Protein AF-F3GJA8-F1 (afdb_monomer)

Structure (mmCIF, N/CA/C/O backbone):
data_AF-F3GJA8-F1
#
_entry.id   AF-F3GJA8-F1
#
loop_
_atom_site.group_PDB
_atom_site.id
_atom_site.type_symbol
_atom_site.label_atom_id
_atom_site.label_alt_id
_atom_site.label_comp_id
_atom_site.label_asym_id
_atom_site.label_entity_id
_atom_site.label_seq_id
_atom_site.pdbx_PDB_ins_code
_atom_site.Cartn_x
_atom_site.Cartn_y
_atom_site.Cartn_z
_atom_site.o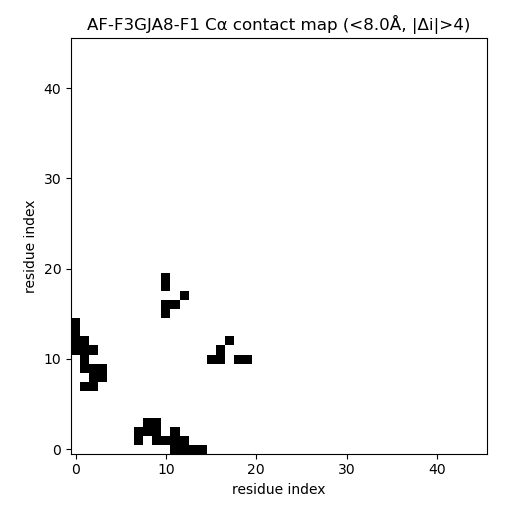ccupancy
_atom_site.B_iso_or_equiv
_atom_site.auth_seq_id
_atom_site.auth_comp_id
_atom_site.auth_asym_id
_atom_site.auth_atom_id
_atom_site.pdbx_PDB_model_num
ATOM 1 N N . PHE A 1 1 ? 10.245 -5.267 -18.024 1.00 93.31 1 PHE A N 1
ATOM 2 C CA . PHE A 1 1 ? 10.707 -4.227 -18.965 1.00 93.31 1 PHE A CA 1
ATOM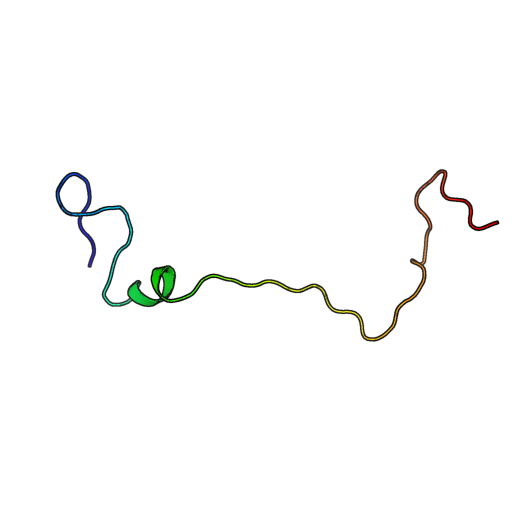 3 C C . PHE A 1 1 ? 11.058 -2.989 -18.152 1.00 93.31 1 PHE A C 1
ATOM 5 O O . PHE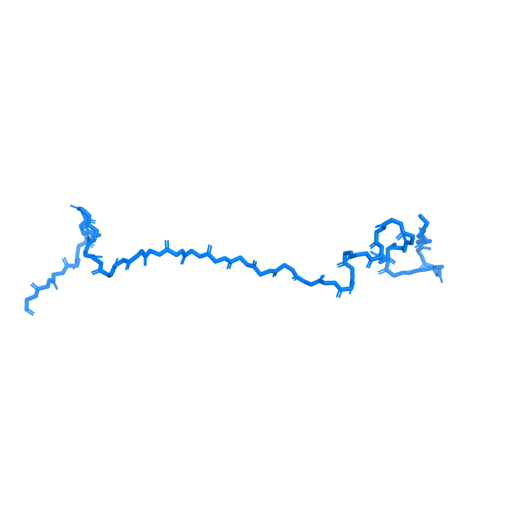 A 1 1 ? 10.161 -2.302 -17.680 1.00 93.31 1 PHE A O 1
ATOM 12 N N . GLY A 1 2 ? 12.339 -2.759 -17.879 1.00 97.00 2 GLY A N 1
ATOM 13 C CA . GLY A 1 2 ? 12.770 -1.635 -17.047 1.00 97.00 2 GLY A CA 1
ATOM 14 C C . GLY A 1 2 ? 14.282 -1.637 -16.894 1.00 97.00 2 GLY A C 1
ATOM 15 O O . GLY A 1 2 ? 14.831 -2.569 -16.315 1.00 97.00 2 GLY A O 1
ATOM 16 N N . GLY A 1 3 ? 14.942 -0.635 -17.473 1.00 98.12 3 GLY A N 1
ATOM 17 C CA . GLY A 1 3 ? 16.390 -0.469 -17.383 1.00 98.12 3 GLY A CA 1
ATOM 18 C C . GLY A 1 3 ? 16.836 0.047 -16.013 1.00 98.12 3 GLY A C 1
ATOM 19 O O . GLY A 1 3 ? 16.050 0.626 -15.262 1.00 98.12 3 GLY A O 1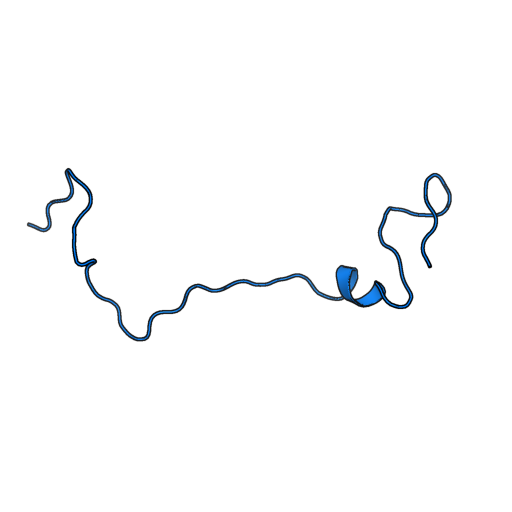
ATOM 20 N N . VAL A 1 4 ? 18.119 -0.147 -15.713 1.00 97.88 4 VAL A N 1
ATOM 21 C CA . VAL A 1 4 ? 18.801 0.360 -14.508 1.00 97.88 4 VAL A CA 1
ATOM 22 C C . VAL A 1 4 ? 19.914 1.347 -14.892 1.00 97.88 4 VAL A C 1
ATOM 24 O O . VAL A 1 4 ? 20.229 1.505 -16.075 1.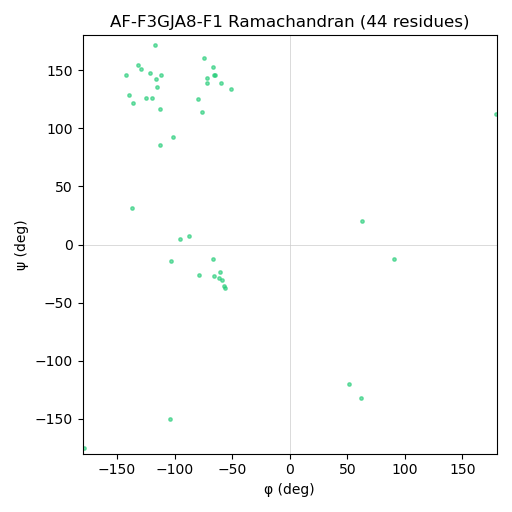00 97.88 4 VAL A O 1
ATOM 27 N N . GLY A 1 5 ? 20.517 2.023 -13.907 1.00 97.12 5 GLY A N 1
ATOM 28 C CA . GLY A 1 5 ? 21.581 3.008 -14.144 1.00 97.12 5 GLY A CA 1
ATOM 29 C C . GLY A 1 5 ? 21.086 4.189 -14.984 1.00 97.12 5 GLY A C 1
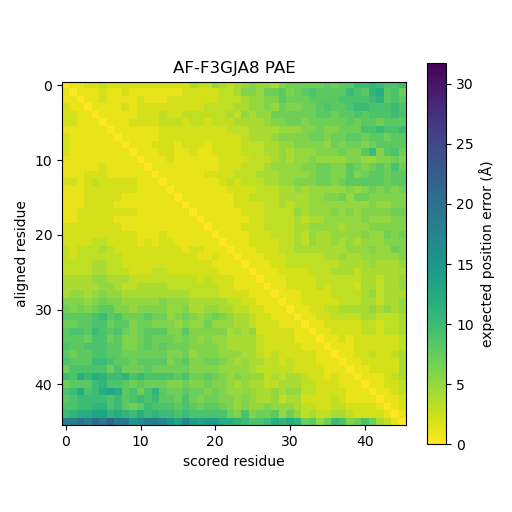ATOM 30 O O . GLY A 1 5 ? 20.008 4.711 -14.734 1.00 97.12 5 GLY A O 1
ATOM 31 N N . ALA A 1 6 ? 21.833 4.583 -16.020 1.00 98.25 6 ALA A N 1
ATOM 32 C CA . ALA A 1 6 ? 21.437 5.687 -16.907 1.00 98.25 6 ALA A CA 1
ATOM 33 C C . ALA A 1 6 ? 20.184 5.395 -17.764 1.00 98.25 6 ALA A C 1
ATOM 35 O O . ALA A 1 6 ? 19.641 6.307 -18.380 1.00 98.25 6 ALA A O 1
ATOM 36 N N . SER A 1 7 ? 19.728 4.138 -17.832 1.00 97.94 7 SER A N 1
ATOM 37 C CA . SER A 1 7 ? 18.590 3.717 -18.669 1.00 97.94 7 SER A CA 1
ATOM 38 C C . SER A 1 7 ? 17.247 3.680 -17.929 1.00 97.94 7 SER A C 1
ATOM 40 O O . SER A 1 7 ? 16.253 3.223 -18.493 1.00 97.94 7 SER A O 1
ATOM 42 N N . GLY A 1 8 ? 17.190 4.101 -16.665 1.00 97.56 8 GLY A N 1
ATOM 43 C CA . GLY A 1 8 ? 15.947 4.085 -15.903 1.00 97.56 8 GLY A CA 1
ATOM 44 C C . GLY A 1 8 ? 16.094 4.626 -14.489 1.00 97.56 8 GLY A C 1
ATOM 45 O O . GLY A 1 8 ? 17.141 5.118 -14.090 1.00 97.56 8 GLY A O 1
ATOM 46 N N . ASN A 1 9 ? 15.012 4.541 -13.724 1.00 98.06 9 ASN A N 1
ATOM 47 C CA . ASN A 1 9 ? 14.908 5.129 -12.387 1.00 98.06 9 ASN A CA 1
ATOM 48 C C . ASN A 1 9 ? 14.225 4.183 -11.386 1.00 98.06 9 ASN A C 1
ATOM 50 O O . ASN A 1 9 ? 13.518 4.632 -10.487 1.00 98.06 9 ASN A O 1
ATOM 54 N N . HIS A 1 10 ? 14.404 2.872 -11.568 1.00 97.81 10 HIS A N 1
ATOM 55 C CA . HIS A 1 10 ? 13.806 1.825 -10.728 1.00 97.81 10 HIS A CA 1
ATOM 56 C C . HIS A 1 10 ? 12.266 1.776 -10.739 1.00 97.81 10 HIS A C 1
ATOM 58 O O . HIS A 1 10 ? 11.661 1.168 -9.862 1.00 97.81 10 HIS A O 1
ATOM 64 N N . ARG A 1 11 ? 11.621 2.357 -11.758 1.00 97.62 11 ARG A N 1
ATOM 65 C CA . ARG A 1 11 ? 10.180 2.222 -12.018 1.00 97.62 11 ARG A CA 1
ATOM 66 C C . ARG A 1 11 ? 9.966 1.447 -13.315 1.00 97.62 11 ARG A C 1
ATOM 68 O O . ARG A 1 11 ? 9.886 2.026 -14.395 1.00 97.62 11 ARG A O 1
ATOM 75 N N . ALA A 1 12 ? 9.966 0.119 -13.222 1.00 98.00 12 ALA A N 1
ATOM 76 C CA . ALA A 1 12 ? 9.762 -0.744 -14.382 1.00 98.00 12 ALA A CA 1
ATOM 77 C C . ALA A 1 12 ? 8.348 -0.568 -14.965 1.00 98.00 12 ALA A C 1
ATOM 79 O O . ALA A 1 12 ? 7.394 -0.349 -14.231 1.00 98.00 12 ALA A O 1
ATOM 80 N N . SER A 1 13 ? 8.219 -0.677 -16.286 1.00 98.06 13 SER A N 1
ATOM 81 C CA . SER A 1 13 ? 6.943 -0.572 -17.004 1.00 98.06 13 SER A CA 1
ATOM 82 C C . SER A 1 13 ? 6.455 -1.962 -17.449 1.00 98.06 13 SER A C 1
ATOM 84 O O . SER A 1 13 ? 6.750 -2.971 -16.798 1.00 98.06 13 SER A O 1
ATOM 86 N N . ALA A 1 14 ? 5.721 -2.039 -18.564 1.00 98.00 14 ALA A N 1
ATOM 87 C CA . ALA A 1 14 ? 4.973 -3.220 -18.995 1.00 98.00 14 ALA A CA 1
ATOM 88 C C . ALA A 1 14 ? 4.087 -3.731 -17.847 1.00 98.00 14 ALA A C 1
ATOM 90 O O . ALA A 1 14 ? 3.262 -2.976 -17.344 1.00 98.00 14 ALA A O 1
ATOM 91 N N . TYR A 1 15 ? 4.280 -4.971 -17.395 1.00 97.94 15 TYR A N 1
ATOM 92 C CA . TYR A 1 15 ? 3.490 -5.541 -16.305 1.00 97.94 15 TYR A CA 1
ATOM 93 C C . TYR A 1 15 ? 3.551 -4.713 -15.005 1.00 97.94 15 TYR A C 1
ATOM 95 O O . TYR A 1 15 ? 2.534 -4.561 -14.339 1.00 97.94 15 TYR A O 1
ATOM 103 N N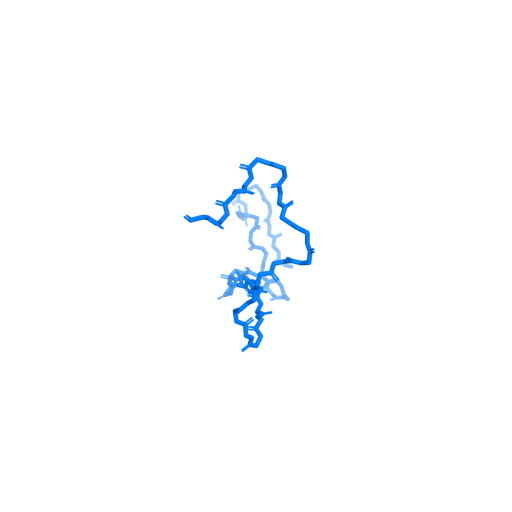 . TYR A 1 16 ? 4.700 -4.103 -14.682 1.00 97.88 16 TYR A N 1
ATOM 104 C CA . TYR A 1 16 ? 4.873 -3.296 -13.462 1.00 97.88 16 TYR A CA 1
ATOM 105 C C . TYR A 1 16 ? 4.481 -1.823 -13.615 1.00 97.88 16 TYR A C 1
ATOM 107 O O . TYR A 1 16 ? 4.644 -1.045 -12.680 1.00 97.88 16 TYR A O 1
ATOM 115 N N . ALA A 1 17 ? 3.898 -1.421 -14.751 1.00 98.31 17 ALA A N 1
ATOM 116 C CA . ALA A 1 17 ? 3.380 -0.061 -14.887 1.00 98.31 17 ALA A CA 1
ATOM 117 C C . ALA A 1 17 ? 2.311 0.270 -13.827 1.00 98.31 17 ALA A C 1
ATOM 119 O O . ALA A 1 17 ? 2.212 1.412 -13.384 1.00 98.31 17 ALA A O 1
ATOM 120 N N . ALA A 1 18 ? 1.553 -0.737 -13.379 1.00 97.38 18 ALA A N 1
ATOM 121 C CA . ALA A 1 18 ? 0.556 -0.589 -12.322 1.00 97.38 18 ALA A CA 1
ATOM 122 C C . ALA A 1 18 ? 1.152 -0.029 -11.016 1.00 97.38 18 ALA A C 1
ATOM 124 O O . ALA A 1 18 ? 0.526 0.824 -10.388 1.00 97.38 18 ALA A O 1
ATOM 125 N N . ASP A 1 19 ? 2.379 -0.423 -10.667 1.00 98.31 19 ASP A N 1
ATOM 126 C CA . ASP A 1 19 ? 3.038 -0.068 -9.404 1.00 98.31 19 ASP A CA 1
ATOM 127 C C . ASP A 1 19 ? 3.336 1.431 -9.283 1.00 98.31 19 ASP A C 1
ATOM 129 O O . ASP A 1 19 ? 3.438 1.960 -8.178 1.00 98.31 19 ASP A O 1
ATOM 133 N N . TYR A 1 20 ? 3.509 2.130 -10.410 1.00 97.31 20 TYR A N 1
ATOM 134 C CA . TYR A 1 20 ? 3.686 3.584 -10.410 1.00 97.31 20 TYR A CA 1
ATOM 135 C C . TYR A 1 20 ? 2.430 4.350 -10.839 1.00 97.31 20 TYR A C 1
ATOM 137 O O . TYR A 1 20 ? 2.386 5.565 -10.648 1.00 97.31 20 TYR A O 1
ATOM 145 N N . CYS A 1 21 ? 1.432 3.683 -11.426 1.00 98.25 21 CYS A N 1
ATOM 146 C CA . CYS A 1 21 ? 0.146 4.293 -11.772 1.00 98.25 21 CYS A CA 1
ATOM 147 C C . CYS A 1 21 ? -0.786 4.427 -10.560 1.00 98.25 21 CYS A C 1
ATOM 149 O O . CYS A 1 21 ?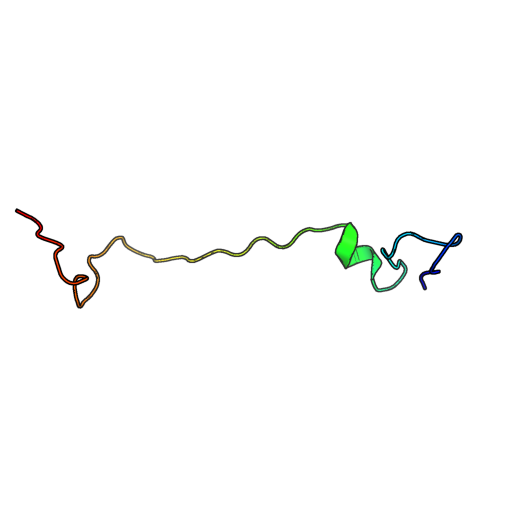 -1.644 5.308 -10.553 1.00 98.25 21 CYS A O 1
ATOM 151 N N . ALA A 1 22 ? -0.633 3.569 -9.550 1.00 98.25 22 ALA A N 1
ATOM 152 C CA . ALA A 1 22 ? -1.414 3.601 -8.322 1.00 98.25 22 ALA A CA 1
ATOM 153 C C . ALA A 1 22 ? -0.499 3.569 -7.095 1.00 98.25 22 ALA A C 1
ATOM 155 O O . ALA A 1 22 ? 0.593 3.010 -7.127 1.00 98.25 22 ALA A O 1
ATOM 156 N N . TYR A 1 23 ? -0.962 4.159 -5.999 1.00 96.88 23 TYR A N 1
ATOM 157 C CA . TYR A 1 23 ? -0.327 4.042 -4.691 1.00 96.88 23 TYR A CA 1
ATOM 158 C C . TYR A 1 23 ? -1.247 3.235 -3.765 1.00 96.88 23 TYR A C 1
ATOM 160 O O . TYR A 1 23 ? -2.471 3.333 -3.890 1.00 96.88 23 TYR A O 1
ATOM 168 N N . PRO A 1 24 ? -0.699 2.421 -2.849 1.00 97.62 24 PRO A N 1
ATOM 169 C CA . PRO A 1 24 ? -1.520 1.651 -1.931 1.00 97.62 24 PRO A CA 1
ATOM 170 C C . PRO A 1 24 ? -2.155 2.567 -0.878 1.00 97.62 24 PRO A C 1
ATOM 172 O O . PRO A 1 24 ? -1.495 3.445 -0.321 1.00 97.62 24 PRO A O 1
ATOM 175 N N . VAL A 1 25 ? -3.422 2.310 -0.563 1.00 98.06 25 VAL A N 1
ATOM 176 C CA . VAL A 1 25 ? -4.109 2.852 0.614 1.00 98.06 25 VAL A CA 1
ATOM 177 C C . VAL A 1 25 ? -4.552 1.663 1.456 1.00 98.06 25 VAL A C 1
ATOM 179 O O . VAL A 1 25 ? -5.203 0.756 0.943 1.00 98.06 25 VAL A O 1
ATOM 182 N N . ALA A 1 26 ? -4.167 1.651 2.729 1.00 97.69 26 ALA A N 1
ATOM 183 C CA . ALA A 1 26 ? -4.535 0.610 3.680 1.00 97.69 26 ALA A CA 1
ATOM 184 C C . ALA A 1 26 ? -5.409 1.212 4.785 1.00 97.69 26 ALA A C 1
ATOM 186 O O . ALA A 1 26 ? -5.075 2.270 5.320 1.00 97.69 26 ALA A O 1
ATOM 187 N N . SER A 1 27 ? -6.491 0.519 5.138 1.00 97.56 27 SER A N 1
ATOM 188 C CA . SER A 1 27 ? -7.456 0.948 6.156 1.00 97.56 27 SER A CA 1
ATOM 189 C C . SER A 1 27 ? -7.557 -0.081 7.283 1.00 97.56 27 SER A C 1
ATOM 191 O O . SER A 1 27 ? -7.424 -1.282 7.051 1.00 97.56 27 SER A O 1
ATOM 193 N N . LEU A 1 28 ? -7.822 0.399 8.500 1.00 97.25 28 LEU A N 1
ATOM 194 C CA . LEU A 1 28 ? -8.325 -0.399 9.619 1.00 97.25 28 LEU A CA 1
ATOM 195 C C . LEU A 1 28 ? -9.742 0.087 9.910 1.00 97.25 28 LEU A C 1
ATOM 197 O O . LEU A 1 28 ? -9.932 1.250 10.262 1.00 97.25 28 LEU A O 1
ATOM 201 N N . GLU A 1 29 ? -10.722 -0.790 9.738 1.00 97.25 29 GLU A N 1
ATOM 202 C CA . GLU A 1 29 ? -12.139 -0.451 9.851 1.00 97.25 29 GLU A CA 1
ATOM 203 C C . GLU A 1 29 ? -12.767 -1.216 11.018 1.00 97.25 29 GLU A C 1
ATOM 205 O O . GLU A 1 29 ? -12.412 -2.364 11.294 1.00 97.25 29 GLU A O 1
ATOM 210 N N . ALA A 1 30 ? -13.680 -0.557 11.726 1.00 96.44 30 ALA A N 1
ATOM 211 C CA . ALA A 1 30 ? -14.474 -1.141 12.795 1.00 96.44 30 ALA A CA 1
ATOM 212 C C . ALA A 1 30 ? -15.903 -0.609 12.678 1.00 96.44 30 ALA A C 1
ATOM 214 O O . ALA A 1 30 ? -16.102 0.605 12.622 1.00 96.44 30 ALA A O 1
ATOM 215 N N . ASP A 1 31 ? -16.886 -1.509 12.674 1.00 97.62 31 ASP A N 1
ATOM 216 C CA . ASP A 1 31 ? -18.297 -1.154 12.462 1.00 97.62 31 ASP A CA 1
ATOM 217 C C . ASP A 1 31 ? -18.846 -0.209 13.541 1.00 97.62 31 ASP A C 1
ATOM 219 O O . ASP A 1 31 ? -19.753 0.584 13.295 1.00 97.62 31 ASP A O 1
ATOM 223 N N . SER A 1 32 ? -18.295 -0.283 14.754 1.00 97.12 32 SER A N 1
ATOM 224 C CA . SER A 1 32 ? -18.699 0.545 15.886 1.00 97.12 32 SER A CA 1
ATOM 225 C C . SER A 1 32 ? -17.502 0.961 16.728 1.00 97.12 32 SER A C 1
ATOM 227 O O . SER A 1 32 ? -16.576 0.178 16.938 1.00 97.12 32 SER A O 1
ATOM 229 N N . LEU A 1 33 ? -17.564 2.170 17.285 1.00 96.38 33 LEU A N 1
ATOM 230 C CA . LEU A 1 33 ? -16.582 2.653 18.247 1.00 96.38 33 LEU A CA 1
ATOM 231 C C . LEU A 1 33 ? -16.824 2.010 19.620 1.00 96.38 33 LEU A C 1
ATOM 233 O O . LEU A 1 33 ? -17.831 2.289 20.271 1.00 96.38 33 LEU A O 1
ATOM 237 N N . THR A 1 34 ? -15.883 1.188 20.080 1.00 96.44 34 THR A N 1
ATOM 238 C CA . THR A 1 34 ? -15.950 0.522 21.389 1.00 96.44 34 THR A CA 1
ATOM 239 C C . THR A 1 34 ? -14.652 0.677 22.167 1.00 96.44 34 THR A C 1
ATOM 241 O O . THR A 1 34 ? -13.573 0.808 21.588 1.00 96.44 34 THR A O 1
ATOM 244 N N . LEU A 1 35 ? -14.738 0.598 23.496 1.00 96.25 35 LEU A N 1
ATOM 245 C CA . LEU A 1 35 ? -13.548 0.442 24.330 1.00 96.25 35 LEU A CA 1
ATOM 246 C C . LEU A 1 35 ? -12.888 -0.924 24.064 1.00 96.25 35 LEU A C 1
ATOM 248 O O . LEU A 1 35 ? -13.598 -1.903 23.819 1.00 96.25 35 LEU A O 1
ATOM 252 N N . PRO A 1 36 ? -11.549 -1.025 24.130 1.00 95.38 36 PRO A N 1
ATOM 253 C CA . PRO A 1 36 ? -10.875 -2.315 24.066 1.00 95.38 36 PRO A CA 1
ATOM 254 C C . PRO A 1 36 ? -11.213 -3.155 25.305 1.00 95.38 36 PRO A C 1
ATOM 256 O O . PRO A 1 36 ? -11.440 -2.618 26.390 1.00 95.38 36 PRO A O 1
ATOM 259 N N . ALA A 1 37 ? -11.176 -4.485 25.171 1.00 95.12 37 ALA A N 1
ATOM 260 C CA . ALA A 1 37 ? -11.458 -5.408 26.278 1.00 95.12 37 ALA A CA 1
ATOM 261 C C . ALA A 1 37 ? -10.495 -5.245 27.471 1.00 95.12 37 ALA A C 1
ATOM 263 O O . ALA A 1 37 ? -10.819 -5.602 28.601 1.00 95.12 37 ALA A O 1
ATOM 264 N N . THR A 1 38 ? -9.295 -4.714 27.236 1.00 96.25 38 THR A N 1
ATOM 265 C CA . THR A 1 38 ? -8.315 -4.399 28.276 1.00 96.25 38 THR A CA 1
ATOM 266 C C . THR A 1 38 ? -7.721 -3.028 27.987 1.00 96.25 38 THR A C 1
ATOM 268 O O . THR A 1 38 ? -7.160 -2.806 26.916 1.00 96.25 38 THR A O 1
ATOM 271 N N . LEU A 1 39 ? -7.853 -2.104 28.940 1.00 96.44 39 LEU A N 1
ATOM 272 C CA . LEU A 1 39 ? -7.203 -0.799 28.857 1.00 96.44 39 LEU A CA 1
ATOM 273 C C . LEU A 1 39 ? -5.695 -0.946 29.068 1.00 96.44 39 LEU A C 1
ATOM 275 O O . LEU A 1 39 ? -5.240 -1.736 29.899 1.00 96.44 39 LEU A O 1
ATOM 279 N N . THR A 1 40 ? -4.919 -0.142 28.348 1.00 97.12 40 THR A N 1
ATOM 280 C CA . THR A 1 40 ? -3.470 -0.040 28.536 1.00 97.12 40 THR A CA 1
ATOM 281 C C . THR A 1 40 ? -3.163 0.411 29.973 1.00 97.12 40 THR A C 1
ATOM 283 O O . THR A 1 40 ? -3.860 1.296 30.488 1.00 97.12 40 THR A O 1
ATOM 286 N N . PRO A 1 41 ? -2.142 -0.154 30.653 1.00 97.31 41 PRO A N 1
ATOM 287 C CA . PRO A 1 41 ? -1.797 0.244 32.016 1.00 97.31 41 PRO A CA 1
ATOM 288 C C . PRO A 1 41 ? -1.633 1.763 32.161 1.00 97.31 41 PRO A C 1
ATOM 290 O O . PRO A 1 41 ? -0.983 2.406 31.343 1.00 97.31 41 PRO A O 1
ATOM 293 N N . GLY A 1 42 ? -2.228 2.334 33.211 1.00 95.06 42 GLY A N 1
ATOM 294 C CA . GLY A 1 42 ? -2.181 3.775 33.488 1.00 95.06 42 GLY A CA 1
ATOM 295 C C . GLY A 1 42 ? -3.320 4.601 32.878 1.00 95.06 42 GLY A C 1
ATOM 296 O O . GLY A 1 42 ? -3.524 5.728 33.318 1.00 95.06 42 GLY A O 1
ATOM 297 N N . ILE A 1 43 ? -4.119 4.055 31.953 1.00 96.06 43 ILE A N 1
ATOM 298 C CA . ILE A 1 43 ? -5.319 4.738 31.447 1.00 96.06 43 ILE A CA 1
ATOM 299 C C . ILE A 1 43 ? -6.479 4.579 32.444 1.00 96.06 43 ILE A C 1
ATOM 301 O O . ILE A 1 43 ? -6.834 3.467 32.847 1.00 96.06 43 ILE A O 1
ATOM 305 N N . ARG A 1 44 ? -7.065 5.707 32.860 1.00 92.44 44 ARG A N 1
ATOM 306 C CA . ARG A 1 44 ? -8.245 5.801 33.735 1.00 92.44 44 ARG A CA 1
ATOM 307 C C . ARG A 1 44 ? -9.296 6.649 33.025 1.00 92.44 44 ARG A C 1
ATOM 309 O O 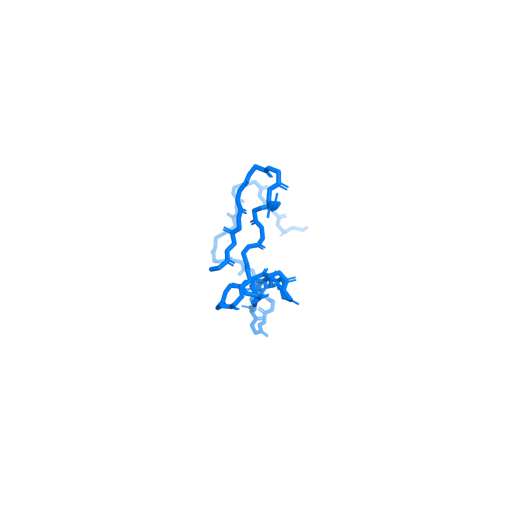. ARG A 1 44 ? -8.994 7.757 32.600 1.00 92.44 44 ARG A O 1
ATOM 316 N N . LEU A 1 45 ? -10.504 6.113 32.893 1.00 90.06 45 LEU A N 1
ATOM 317 C CA . LEU A 1 45 ? -11.665 6.841 32.390 1.00 90.06 45 LEU A CA 1
ATOM 318 C C . LEU A 1 45 ? -12.499 7.215 33.617 1.00 90.06 45 LEU A C 1
ATOM 320 O O . LEU A 1 45 ? -13.252 6.385 34.122 1.00 90.06 45 LEU A O 1
ATOM 324 N N . SER A 1 46 ? -12.257 8.401 34.164 1.00 82.00 46 SER A N 1
ATOM 325 C CA . SER A 1 46 ? -12.955 8.960 35.330 1.00 82.00 46 SER A CA 1
ATOM 326 C C . SER A 1 46 ? -13.523 10.319 34.988 1.00 82.00 46 SER A C 1
ATOM 328 O O . SER A 1 46 ? -12.769 11.064 34.321 1.00 82.00 46 SER A O 1
#

Solvent-accessible surface area (backbone atoms only — not comparable to full-atom values): 3441 Å² total; per-residue (Å²): 100,65,46,61,70,98,65,42,82,83,72,38,32,75,89,44,37,58,69,77,75,51,79,93,83,87,86,90,86,70,101,65,96,72,83,67,99,67,77,64,91,90,70,76,94,128

Radius of gyration: 22.43 Å; Cα contacts (8 Å, |Δi|>4): 21; chains: 1; bounding box: 40×14×54 Å

Foldseek 3Di:
DADDDPGHDPQDDDVSVVVVVDDDDDDDDDPDDDDDPDDDPPDDDD

pLDDT: mean 96.61, std 2.7, range [82.0, 98.31]

Organism: NCBI:txid629263

Sequence (46 aa):
FGGVGASGNHRASAYYAADYCAYPVASLEADSLTLPATLTPGIRLS

Mean predicted aligned error: 4.14 Å

Secondary structure (DSSP, 8-state):
----GGG--S---GGGHHHHH---------SS----SSPPTT----